Protein AF-A0A0R3W5M7-F1 (afdb_monomer_lite)

pLDDT: mean 71.68, std 17.28, range [34.5, 96.25]

Sequence (139 aa):
MSGPFDSNEIQTEKHNRLNVWMPQKKGNKDNEIGEEESYYVSVRDLPFDLLRQRAGATNLGMAERREARRELLLKMGAKPPKGTAMNYRLLMETRKRERQNALTDYKNERFKRTTLERQLGKHAKNKRRRRKALRHIKG

InterPro domains:
  IPR027973 40S small subunit processome assembly factor 1-like [PF15375] (56-131)

Foldseek 3Di:
DDDDDDDDDDDDDDDDDDDDDDDDDDDPDDDDDPPVPPDDDDPVPDDLVVVLVVLVVDPDDPVVSVVSNLVSCVVVVHDDDDDDDDDPVVVVVVVVVVVVVVVVVVVVVVVVVVVVCVVVVVVVVVVVVVVVVVVVVVD

Radius of gyration: 33.81 Å; chains: 1; bounding box: 84×83×72 Å

Structure (mmCIF, N/CA/C/O backbone):
data_AF-A0A0R3W5M7-F1
#
_entry.id   AF-A0A0R3W5M7-F1
#
loop_
_atom_site.group_PDB
_atom_site.id
_atom_site.type_symbol
_atom_site.label_atom_id
_atom_site.label_alt_id
_atom_site.label_comp_id
_atom_site.label_asym_id
_atom_site.label_entity_id
_atom_site.label_seq_id
_atom_site.pdbx_PDB_ins_code
_atom_site.Cartn_x
_atom_site.Cartn_y
_atom_site.Cartn_z
_atom_site.occupancy
_atom_site.B_iso_or_equiv
_atom_site.auth_seq_id
_atom_site.auth_comp_id
_atom_site.auth_asym_id
_atom_site.auth_atom_id
_atom_site.pdbx_PDB_model_num
ATOM 1 N N . MET A 1 1 ? 40.371 63.671 -9.873 1.00 42.47 1 MET A N 1
ATOM 2 C CA . MET A 1 1 ? 39.775 63.606 -11.225 1.00 42.47 1 MET A CA 1
ATOM 3 C C . MET A 1 1 ? 38.454 62.856 -11.065 1.00 42.47 1 MET A C 1
ATOM 5 O O . MET A 1 1 ? 38.503 61.699 -10.685 1.00 42.47 1 MET A O 1
ATOM 9 N N . SER A 1 2 ? 37.334 63.553 -10.830 1.00 41.16 2 SER A N 1
ATOM 10 C CA . SER A 1 2 ? 36.323 63.946 -11.843 1.00 41.16 2 SER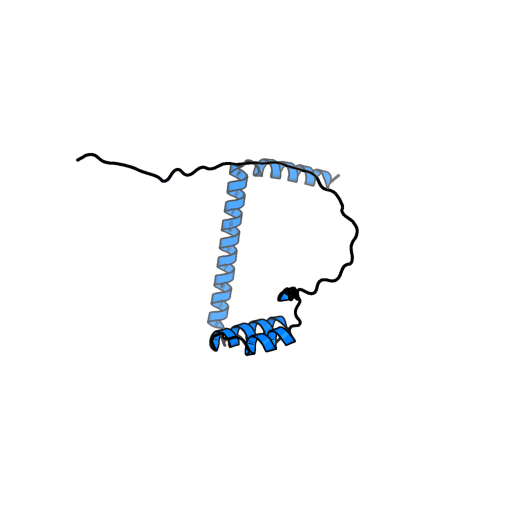 A CA 1
ATOM 11 C C . SER A 1 2 ? 35.771 62.734 -12.622 1.00 41.16 2 SER A C 1
ATOM 13 O O . SER A 1 2 ? 36.529 62.151 -13.388 1.00 41.16 2 SER A O 1
ATOM 15 N N . GLY A 1 3 ? 34.498 62.368 -12.364 1.00 41.06 3 GLY A N 1
ATOM 16 C CA . GLY A 1 3 ? 33.772 61.154 -12.828 1.00 41.06 3 GLY A CA 1
ATOM 17 C C . GLY A 1 3 ? 33.435 61.114 -14.335 1.00 41.06 3 GLY A C 1
ATOM 18 O O . GLY A 1 3 ? 34.224 61.678 -15.089 1.00 41.06 3 GLY A O 1
ATOM 19 N N . PRO A 1 4 ? 32.289 60.554 -14.813 1.00 58.16 4 PRO A N 1
ATOM 20 C CA . PRO A 1 4 ? 31.119 59.983 -14.107 1.00 58.16 4 PRO A CA 1
ATOM 21 C C . PRO A 1 4 ? 30.453 58.745 -14.804 1.00 58.16 4 PRO A C 1
ATOM 23 O O . PRO A 1 4 ? 30.964 58.220 -15.787 1.00 58.16 4 PRO A O 1
ATOM 26 N N . PHE A 1 5 ? 29.251 58.380 -14.325 1.00 41.47 5 PHE A N 1
ATOM 27 C CA . PHE A 1 5 ? 28.064 57.924 -15.086 1.00 41.47 5 PHE A CA 1
ATOM 28 C C . PHE A 1 5 ? 27.580 56.468 -14.901 1.00 41.47 5 PHE A C 1
ATOM 30 O O . PHE A 1 5 ? 28.014 55.536 -15.573 1.00 41.47 5 PHE A O 1
ATOM 37 N N . ASP A 1 6 ? 26.596 56.336 -14.002 1.00 50.25 6 ASP A N 1
ATOM 38 C CA . ASP A 1 6 ? 25.633 55.238 -13.893 1.00 50.25 6 ASP A CA 1
ATOM 39 C C . ASP A 1 6 ? 24.679 55.217 -15.096 1.00 50.25 6 ASP A C 1
ATOM 41 O O . ASP A 1 6 ? 24.183 56.257 -15.534 1.00 50.25 6 ASP A O 1
ATOM 45 N N . SER A 1 7 ? 24.341 54.030 -15.602 1.00 46.03 7 SER A N 1
ATOM 46 C CA . SER A 1 7 ? 23.170 53.831 -16.469 1.00 46.03 7 SER A CA 1
ATOM 47 C C . SER A 1 7 ? 22.662 52.398 -16.341 1.00 46.03 7 SER A C 1
ATOM 49 O O . SER A 1 7 ? 23.116 51.509 -17.047 1.00 46.03 7 SER A O 1
ATOM 51 N N . ASN A 1 8 ? 21.714 52.165 -15.437 1.00 43.53 8 ASN A N 1
ATOM 52 C CA . ASN A 1 8 ? 20.789 51.034 -15.525 1.00 43.53 8 ASN A CA 1
ATOM 53 C C . ASN A 1 8 ? 19.437 51.509 -14.994 1.00 43.53 8 ASN A C 1
ATOM 55 O O . ASN A 1 8 ? 19.040 51.233 -13.864 1.00 43.53 8 ASN A O 1
ATOM 59 N N . GLU A 1 9 ? 18.761 52.298 -15.823 1.00 45.44 9 GLU A N 1
ATOM 60 C CA . GLU A 1 9 ? 17.391 52.736 -15.601 1.00 45.44 9 GLU A CA 1
ATOM 61 C C . GLU A 1 9 ? 16.449 51.652 -16.143 1.00 45.44 9 GLU A C 1
ATOM 63 O O . GLU A 1 9 ? 16.295 51.458 -17.348 1.00 45.44 9 GLU A O 1
ATOM 68 N N . ILE A 1 10 ? 15.860 50.881 -15.228 1.00 45.88 10 ILE A N 1
ATOM 69 C CA . ILE A 1 10 ? 14.808 49.911 -15.524 1.00 45.88 10 ILE A CA 1
ATOM 70 C C . ILE A 1 10 ? 13.510 50.701 -15.700 1.00 45.88 10 ILE A C 1
ATOM 72 O O . ILE A 1 10 ? 12.870 51.076 -14.719 1.00 45.88 10 ILE A O 1
ATOM 76 N N . GLN A 1 11 ? 13.105 50.944 -16.945 1.00 39.62 11 GLN A N 1
ATOM 77 C CA . GLN A 1 11 ? 11.766 51.446 -17.239 1.00 39.62 11 GLN A CA 1
ATOM 78 C C . GLN A 1 11 ? 10.791 50.274 -17.365 1.00 39.62 11 GLN A C 1
ATOM 80 O O . GLN A 1 11 ? 10.789 49.509 -18.327 1.00 39.62 11 GLN A O 1
ATOM 85 N N . THR A 1 12 ? 9.954 50.130 -16.343 1.00 47.44 12 THR A N 1
ATOM 86 C CA . THR A 1 12 ? 8.727 49.343 -16.386 1.00 47.44 12 THR A CA 1
ATOM 87 C C . THR A 1 12 ? 7.604 50.205 -16.948 1.00 47.44 12 THR A C 1
ATOM 89 O O . THR A 1 12 ? 7.196 51.157 -16.286 1.00 47.44 12 THR A O 1
ATOM 92 N N . GLU A 1 13 ? 7.030 49.830 -18.088 1.00 45.62 13 GLU A N 1
ATOM 93 C CA . GLU A 1 13 ? 5.770 50.410 -18.554 1.00 45.62 13 GLU A CA 1
ATOM 94 C C . GLU A 1 13 ? 4.747 49.319 -18.862 1.00 45.62 13 GLU A C 1
ATOM 96 O O . GLU A 1 13 ? 4.911 48.454 -19.722 1.00 45.62 13 GLU A O 1
ATOM 101 N N . LYS A 1 14 ? 3.671 49.356 -18.076 1.00 49.22 14 LYS A N 1
ATOM 102 C CA . LYS A 1 14 ? 2.453 48.578 -18.258 1.00 49.22 14 LYS A CA 1
ATOM 103 C C . LYS A 1 14 ? 1.568 49.331 -19.245 1.00 49.22 14 LYS A C 1
ATOM 105 O O . LYS A 1 14 ? 1.141 50.437 -18.930 1.00 49.22 14 LYS A O 1
ATOM 110 N N . HIS A 1 15 ? 1.153 48.689 -20.333 1.00 40.06 15 HIS A N 1
ATOM 111 C CA . HIS A 1 15 ? -0.039 49.116 -21.063 1.00 40.06 15 HIS A CA 1
ATOM 112 C C . HIS A 1 15 ? -1.009 47.955 -21.280 1.00 40.06 15 HIS A C 1
ATOM 114 O O . HIS A 1 15 ? -0.886 47.147 -22.194 1.00 40.06 15 HIS A O 1
ATOM 120 N N . ASN A 1 16 ? -2.026 47.929 -20.416 1.00 49.34 16 ASN A N 1
ATOM 121 C CA . ASN A 1 16 ? -3.313 47.303 -20.682 1.00 49.34 16 ASN A CA 1
ATOM 122 C C . ASN A 1 16 ? -4.033 48.083 -21.791 1.00 49.34 16 ASN A C 1
ATOM 124 O O . ASN A 1 16 ? -4.334 49.263 -21.598 1.00 49.34 16 ASN A O 1
ATOM 128 N N . ARG A 1 17 ? -4.413 47.414 -22.885 1.00 44.94 17 ARG A N 1
ATOM 129 C CA . ARG A 1 17 ? -5.600 47.775 -23.676 1.00 44.94 17 ARG A CA 1
ATOM 130 C C . ARG A 1 17 ? -6.331 46.512 -24.126 1.00 44.94 17 ARG A C 1
ATOM 132 O O . ARG A 1 17 ? -5.812 45.710 -24.892 1.00 44.94 17 ARG A O 1
ATOM 139 N N . LEU A 1 18 ? -7.550 46.370 -23.615 1.00 43.84 18 LEU A N 1
ATOM 140 C CA . LEU A 1 18 ? -8.594 45.487 -24.124 1.00 43.84 18 LEU A CA 1
ATOM 141 C C . LEU A 1 18 ? -9.071 46.013 -25.486 1.00 43.84 18 LEU A C 1
ATOM 143 O O . LEU A 1 18 ? -9.317 47.208 -25.589 1.00 43.84 18 LEU A O 1
ATOM 147 N N . ASN A 1 19 ? -9.231 45.128 -26.475 1.00 45.62 19 ASN A N 1
ATOM 148 C CA . ASN A 1 19 ? -10.119 45.264 -27.643 1.00 45.62 19 ASN A CA 1
ATOM 149 C C . ASN A 1 19 ? -10.368 43.841 -28.190 1.00 45.62 19 ASN A C 1
ATOM 151 O O . ASN A 1 19 ? -9.440 43.184 -28.644 1.00 45.62 19 ASN A O 1
ATOM 155 N N . VAL A 1 20 ? -11.485 43.208 -27.819 1.00 42.41 20 VAL A N 1
ATOM 156 C CA . VAL A 1 20 ? -12.738 43.073 -28.598 1.00 42.41 20 VAL A CA 1
ATOM 157 C C . VAL A 1 20 ? -12.566 42.241 -29.882 1.00 42.41 20 VAL A C 1
ATOM 159 O O . VAL A 1 20 ? -11.921 42.639 -30.843 1.00 42.41 20 VAL A O 1
ATOM 162 N N . TRP A 1 21 ? -13.193 41.065 -29.851 1.00 36.44 21 TRP A N 1
ATOM 163 C CA . TRP A 1 21 ? -13.308 40.048 -30.897 1.00 36.44 21 TRP A CA 1
ATOM 164 C C . TRP A 1 21 ? -13.948 40.593 -32.185 1.00 36.44 21 TRP A C 1
ATOM 166 O O . TRP A 1 21 ? -15.041 41.154 -32.146 1.00 36.44 21 TRP A O 1
ATOM 176 N N . MET A 1 22 ? -13.316 40.340 -33.337 1.00 46.22 22 MET A N 1
ATOM 177 C CA . MET A 1 22 ? -13.990 40.316 -34.641 1.00 46.22 22 MET A CA 1
ATOM 178 C C . MET A 1 22 ? -13.836 38.923 -35.273 1.00 46.22 22 MET A C 1
ATOM 180 O O . MET A 1 22 ? -12.723 38.395 -35.290 1.00 46.22 22 MET A O 1
ATOM 184 N N . PRO A 1 23 ? -14.903 38.296 -35.803 1.00 50.38 23 PRO A N 1
ATOM 185 C CA . PRO A 1 23 ? -14.785 37.038 -36.524 1.00 50.38 23 PRO A CA 1
ATOM 186 C C . PRO A 1 23 ? -14.424 37.327 -37.987 1.00 50.38 23 PRO A C 1
ATOM 188 O O . PRO A 1 23 ? -15.280 37.713 -38.782 1.00 50.38 23 PRO A O 1
ATOM 191 N N . GLN A 1 24 ? -13.161 37.129 -38.366 1.00 47.81 24 GLN A N 1
ATOM 192 C CA . GLN A 1 24 ? -12.773 37.136 -39.777 1.00 47.81 24 GLN A CA 1
ATOM 193 C C . GLN A 1 24 ? -12.928 35.735 -40.365 1.00 47.81 24 GLN A C 1
ATOM 195 O O . GLN A 1 24 ? -12.146 34.824 -40.108 1.00 47.81 24 GLN A O 1
ATOM 200 N N . LYS A 1 25 ? -13.981 35.566 -41.166 1.00 49.12 25 LYS A N 1
ATOM 201 C CA . LYS A 1 25 ? -14.196 34.397 -42.015 1.00 49.12 25 LYS A CA 1
ATOM 202 C C . LYS A 1 25 ? -13.795 34.769 -43.443 1.00 49.12 25 LYS A C 1
ATOM 204 O O . LYS A 1 25 ? -14.478 35.594 -44.043 1.00 49.12 25 LYS A O 1
ATOM 209 N N . LYS A 1 26 ? -12.747 34.119 -43.964 1.00 43.84 26 LYS A N 1
ATOM 210 C CA . LYS A 1 26 ? -12.536 33.649 -45.356 1.00 43.84 26 LYS A CA 1
ATOM 211 C C . LYS A 1 26 ? -11.082 33.800 -45.796 1.00 43.84 26 LYS A C 1
ATOM 213 O O . LYS A 1 26 ? -10.523 34.886 -45.742 1.00 43.84 26 LYS A O 1
ATOM 218 N N . GLY A 1 27 ? -10.574 32.727 -46.395 1.00 34.50 27 GLY A N 1
ATOM 219 C CA . GLY A 1 27 ? -9.438 32.783 -47.304 1.00 34.50 27 GLY A CA 1
ATOM 220 C C . GLY A 1 27 ? -8.670 31.476 -47.325 1.00 34.50 27 GLY A C 1
ATOM 221 O O . GLY A 1 27 ? -7.623 31.393 -46.704 1.00 34.50 27 GLY A O 1
ATOM 222 N N . ASN A 1 28 ? -9.183 30.469 -48.038 1.00 52.12 28 ASN A N 1
ATOM 223 C CA . ASN A 1 28 ? -8.330 29.379 -48.497 1.00 52.12 28 ASN A CA 1
ATOM 224 C C . ASN A 1 28 ? -7.378 29.978 -49.538 1.00 52.12 28 ASN A C 1
ATOM 226 O O . ASN A 1 28 ? -7.835 30.367 -50.616 1.00 52.12 28 ASN A O 1
ATOM 230 N N . LYS A 1 29 ? -6.107 30.145 -49.177 1.00 41.84 29 LYS A N 1
ATOM 231 C CA . LYS A 1 29 ? -5.010 30.376 -50.112 1.00 41.84 29 LYS A CA 1
ATOM 232 C C . LYS A 1 29 ? -3.794 29.651 -49.576 1.00 41.84 29 LYS A C 1
ATOM 234 O O . LYS A 1 29 ? -3.250 30.013 -48.536 1.00 41.84 29 LYS A O 1
ATOM 239 N N . ASP A 1 30 ? -3.459 28.615 -50.315 1.00 47.34 30 ASP A N 1
ATOM 240 C CA . ASP A 1 30 ? -2.291 27.775 -50.180 1.00 47.34 30 ASP A CA 1
ATOM 241 C C . ASP A 1 30 ? -1.028 28.638 -50.060 1.00 47.34 30 ASP A C 1
ATOM 243 O O . ASP A 1 30 ? -0.760 29.492 -50.905 1.00 47.34 30 ASP A O 1
ATOM 247 N N . ASN A 1 31 ? -0.272 28.421 -48.988 1.00 43.44 31 ASN A N 1
ATOM 248 C CA . ASN A 1 31 ? 1.147 28.732 -48.918 1.00 43.44 31 ASN A CA 1
ATOM 249 C C . ASN A 1 31 ? 1.795 27.637 -48.077 1.00 43.44 31 ASN A C 1
ATOM 251 O O . ASN A 1 31 ? 1.651 27.586 -46.856 1.00 43.44 31 ASN A O 1
ATOM 255 N N . GLU A 1 32 ? 2.452 26.732 -48.790 1.00 50.28 32 GLU A N 1
ATOM 256 C CA . GLU A 1 32 ? 3.325 25.692 -48.276 1.00 50.28 32 GLU A CA 1
ATOM 257 C C . GLU A 1 32 ? 4.430 26.319 -47.420 1.00 50.28 32 GLU A C 1
ATOM 259 O O . GLU A 1 32 ? 5.424 26.839 -47.921 1.00 50.28 32 GLU A O 1
ATOM 264 N N . ILE A 1 33 ? 4.262 26.245 -46.105 1.00 45.47 33 ILE A N 1
ATOM 265 C CA . ILE A 1 33 ? 5.371 26.174 -45.162 1.00 45.47 33 ILE A CA 1
ATOM 266 C C . ILE A 1 33 ? 5.023 24.978 -44.289 1.00 45.47 33 ILE A C 1
ATOM 268 O O . ILE A 1 33 ? 4.102 25.037 -43.478 1.00 45.47 33 ILE A O 1
ATOM 272 N N . GLY A 1 34 ? 5.688 23.855 -44.560 1.00 48.47 34 GLY A N 1
ATOM 273 C CA . GLY A 1 34 ? 5.556 22.619 -43.802 1.00 48.47 34 GLY A CA 1
ATOM 274 C C . GLY A 1 34 ? 6.066 22.812 -42.381 1.00 48.47 34 GLY A C 1
ATOM 275 O O . GLY A 1 34 ? 7.181 22.419 -42.058 1.00 48.47 34 GLY A O 1
ATOM 276 N N . GLU A 1 35 ? 5.252 23.427 -41.533 1.00 50.94 35 GLU A N 1
ATOM 277 C CA . GLU A 1 35 ? 5.359 23.249 -40.097 1.00 50.94 35 GLU A CA 1
ATOM 278 C C . GLU A 1 35 ? 4.658 21.931 -39.791 1.00 50.94 35 GLU A C 1
ATOM 280 O O . GLU A 1 35 ? 3.434 21.826 -39.828 1.00 50.94 35 GLU A O 1
ATOM 285 N N . GLU A 1 36 ? 5.459 20.884 -39.604 1.00 59.69 36 GLU A N 1
ATOM 286 C CA . GLU A 1 36 ? 5.011 19.573 -39.154 1.00 59.69 36 GLU A CA 1
ATOM 287 C C . GLU A 1 36 ? 4.307 19.758 -37.801 1.00 59.69 36 GLU A C 1
ATOM 289 O O . GLU A 1 36 ? 4.937 19.807 -36.741 1.00 59.69 36 GLU A O 1
ATOM 294 N N . GLU A 1 37 ? 2.988 19.969 -37.847 1.00 53.97 37 GLU A N 1
ATOM 295 C CA . GLU A 1 37 ? 2.170 20.210 -36.669 1.00 53.97 37 GLU A CA 1
ATOM 296 C C . GLU A 1 37 ? 2.256 18.965 -35.792 1.00 53.97 37 GLU A C 1
ATOM 298 O O . GLU A 1 37 ? 1.686 17.910 -36.077 1.00 53.97 37 GLU A O 1
ATOM 303 N N . SER A 1 38 ? 3.086 19.065 -34.754 1.00 61.66 38 SER A N 1
ATOM 304 C CA . SER A 1 38 ? 3.431 17.942 -33.898 1.00 61.66 38 SER A CA 1
ATOM 305 C C . SER A 1 38 ? 2.168 17.487 -33.175 1.00 61.66 38 SER A C 1
ATOM 307 O O . SER A 1 38 ? 1.731 18.099 -32.201 1.00 61.66 38 SER A O 1
ATOM 309 N N . TYR A 1 39 ? 1.546 16.419 -33.668 1.00 72.00 39 TYR A N 1
ATOM 310 C CA . TYR A 1 39 ? 0.342 15.860 -33.071 1.00 72.00 39 TYR A CA 1
ATOM 311 C C . TYR A 1 39 ? 0.700 15.163 -31.751 1.00 72.00 39 TYR A C 1
ATOM 313 O O . TYR A 1 39 ? 1.207 14.038 -31.721 1.00 72.00 39 TYR A O 1
ATOM 321 N N . TYR A 1 40 ? 0.466 15.849 -30.631 1.00 66.44 40 TYR A N 1
ATOM 322 C CA . TYR A 1 40 ? 0.740 15.315 -29.299 1.00 66.44 40 TYR A CA 1
ATOM 323 C C . TYR A 1 40 ? -0.386 14.377 -28.849 1.00 66.44 40 TYR A C 1
ATOM 325 O O . TYR A 1 40 ? -1.454 14.819 -28.426 1.00 66.44 40 TYR A O 1
ATOM 333 N N . VAL A 1 41 ? -0.131 13.067 -28.884 1.00 72.12 41 VAL A N 1
ATOM 334 C CA . VAL A 1 41 ? -1.036 12.059 -28.311 1.00 72.12 41 VAL A CA 1
ATOM 335 C C . VAL A 1 41 ? -0.658 11.777 -26.861 1.00 72.12 41 VAL A C 1
ATOM 337 O O . VAL A 1 41 ? 0.495 11.486 -26.533 1.00 72.12 41 VAL A O 1
ATOM 340 N N . SER A 1 42 ? -1.655 11.830 -25.980 1.00 75.75 42 SER A N 1
ATOM 341 C CA . SER A 1 42 ? -1.514 11.442 -24.579 1.00 75.75 42 SER A CA 1
ATOM 342 C C . SER A 1 42 ? -1.059 9.986 -24.462 1.00 75.75 42 SER A C 1
ATOM 344 O O . SER A 1 42 ? -1.689 9.069 -24.981 1.00 75.75 42 SER A O 1
ATOM 346 N N . VAL A 1 43 ? 0.003 9.755 -23.684 1.00 70.12 43 VAL A N 1
ATOM 347 C CA . VAL A 1 43 ? 0.547 8.414 -23.387 1.00 70.12 43 VAL A CA 1
ATOM 348 C C . VAL A 1 43 ? -0.507 7.479 -22.774 1.00 70.12 43 VAL A C 1
ATOM 350 O O . VAL A 1 43 ? -0.370 6.263 -22.869 1.00 70.12 43 VAL A O 1
ATOM 353 N N . ARG A 1 44 ? -1.564 8.027 -22.157 1.00 73.12 44 ARG A N 1
ATOM 354 C CA . ARG A 1 44 ? -2.658 7.243 -21.562 1.00 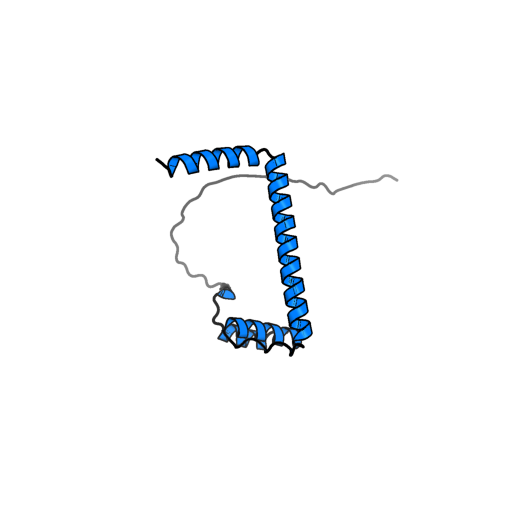73.12 44 ARG A CA 1
ATOM 355 C C . ARG A 1 44 ? -3.571 6.600 -22.602 1.00 73.12 44 ARG A C 1
ATOM 357 O O . ARG A 1 44 ? -4.129 5.548 -22.315 1.00 73.12 44 ARG A O 1
ATOM 364 N N . ASP A 1 45 ? -3.689 7.219 -23.771 1.00 76.56 45 ASP A N 1
ATOM 365 C CA . ASP A 1 45 ? -4.625 6.815 -24.823 1.00 76.56 45 ASP A CA 1
ATOM 366 C C . ASP A 1 45 ? -3.943 5.929 -25.879 1.00 76.56 45 ASP A C 1
ATOM 368 O O . ASP A 1 45 ? -4.589 5.420 -26.794 1.00 76.56 45 ASP A O 1
ATOM 372 N N . LEU A 1 46 ? -2.628 5.707 -25.743 1.00 77.00 46 LEU A N 1
ATOM 373 C CA . LEU A 1 46 ? -1.885 4.793 -26.599 1.00 77.00 46 LEU A CA 1
ATOM 374 C C . LEU A 1 46 ? -2.195 3.334 -26.241 1.00 77.00 46 LEU A C 1
ATOM 376 O O . LEU A 1 46 ? -2.216 2.970 -25.060 1.00 77.00 46 LEU A O 1
ATOM 380 N N . PRO A 1 47 ? -2.325 2.454 -27.248 1.00 80.12 47 PRO A N 1
ATOM 381 C CA . PRO A 1 47 ? -2.468 1.034 -27.002 1.00 80.12 47 PRO A CA 1
ATOM 382 C C . PRO A 1 47 ? -1.227 0.490 -26.291 1.00 80.12 47 PRO A C 1
ATOM 384 O O . PRO A 1 47 ? -0.074 0.808 -26.603 1.00 80.12 47 PRO A O 1
ATOM 387 N N . PHE A 1 48 ? -1.489 -0.395 -25.339 1.00 75.44 48 PHE A N 1
ATOM 388 C CA . PHE A 1 48 ? -0.499 -1.021 -24.475 1.00 75.44 48 PHE A CA 1
ATOM 389 C C . PHE A 1 48 ? 0.645 -1.721 -25.232 1.00 75.44 48 PHE A C 1
ATOM 391 O O . PHE A 1 48 ? 1.779 -1.741 -24.749 1.00 75.44 48 PHE A O 1
ATOM 398 N N . ASP A 1 49 ? 0.387 -2.236 -26.435 1.00 74.56 49 ASP A N 1
ATOM 399 C CA . ASP A 1 49 ? 1.406 -2.858 -27.284 1.00 74.56 49 ASP A CA 1
ATOM 400 C C . ASP A 1 49 ? 2.466 -1.865 -27.783 1.00 74.56 49 ASP A C 1
ATOM 402 O O . ASP A 1 49 ? 3.659 -2.183 -27.747 1.00 74.56 49 ASP A O 1
ATOM 406 N N . LEU A 1 50 ? 2.071 -0.643 -28.161 1.00 77.38 50 LEU A N 1
ATOM 407 C CA . LEU A 1 50 ? 3.013 0.411 -28.562 1.00 77.38 50 LEU A CA 1
ATOM 408 C C . LEU A 1 50 ? 3.834 0.897 -27.364 1.00 77.38 50 LEU A C 1
ATOM 410 O O . LEU A 1 50 ? 5.045 1.100 -27.470 1.00 77.38 50 LEU A O 1
ATOM 414 N N . LEU A 1 51 ? 3.207 1.004 -26.188 1.00 76.00 51 LEU A N 1
ATOM 415 C CA . LEU A 1 51 ? 3.908 1.329 -24.942 1.00 76.00 51 LEU A CA 1
ATOM 416 C C . LEU A 1 51 ? 4.939 0.252 -24.571 1.00 76.00 51 LEU A C 1
ATOM 418 O O . LEU A 1 51 ? 6.039 0.579 -24.121 1.00 76.00 51 LEU A O 1
ATOM 422 N N . ARG A 1 52 ? 4.626 -1.030 -24.811 1.00 76.50 52 ARG A N 1
ATOM 423 C CA . ARG A 1 52 ? 5.553 -2.151 -24.590 1.00 76.50 52 ARG A CA 1
ATOM 424 C C . ARG A 1 52 ? 6.767 -2.075 -25.511 1.00 76.50 52 ARG A C 1
ATOM 426 O O . ARG A 1 52 ? 7.883 -2.307 -25.048 1.00 76.50 52 ARG A O 1
ATOM 433 N N . GLN A 1 53 ? 6.558 -1.762 -26.788 1.00 75.31 53 GLN A N 1
ATOM 434 C CA . GLN A 1 53 ? 7.641 -1.602 -27.763 1.00 75.31 53 GLN A CA 1
ATOM 435 C C . GLN A 1 53 ? 8.525 -0.397 -27.416 1.00 75.31 53 GLN A C 1
ATOM 437 O O . GLN A 1 53 ? 9.749 -0.530 -27.352 1.00 75.31 53 GLN A O 1
ATOM 442 N N . ARG A 1 54 ? 7.914 0.746 -27.075 1.00 72.50 54 ARG A N 1
ATOM 443 C CA . ARG A 1 54 ? 8.633 1.958 -26.660 1.00 72.50 54 ARG A CA 1
ATOM 444 C C . ARG A 1 54 ? 9.486 1.728 -25.415 1.00 72.50 54 ARG A C 1
ATOM 446 O O . ARG A 1 54 ? 10.633 2.157 -25.392 1.00 72.50 54 ARG A O 1
ATOM 453 N N . ALA A 1 55 ? 8.979 1.004 -24.417 1.00 69.38 55 ALA A N 1
ATOM 454 C CA . ALA A 1 55 ? 9.743 0.678 -23.209 1.00 69.38 55 ALA A CA 1
ATOM 455 C C . ALA A 1 55 ? 11.029 -0.129 -23.496 1.00 69.38 55 ALA A C 1
ATOM 457 O O . ALA A 1 55 ? 11.983 -0.076 -22.720 1.00 69.38 55 ALA A O 1
ATOM 458 N N . GLY A 1 56 ? 11.081 -0.873 -24.608 1.00 67.81 56 GLY A N 1
ATOM 459 C CA . GLY A 1 56 ? 12.301 -1.542 -25.066 1.00 67.81 56 GLY A CA 1
ATOM 460 C C . GLY A 1 56 ? 13.302 -0.594 -25.737 1.00 67.81 56 GLY A C 1
ATOM 461 O O . GLY A 1 56 ? 14.509 -0.756 -25.542 1.00 67.81 56 GLY A O 1
ATOM 462 N N . ALA A 1 57 ? 12.790 0.393 -26.477 1.00 67.69 57 ALA A N 1
ATOM 463 C CA . ALA A 1 57 ? 13.542 1.310 -27.339 1.00 67.69 57 ALA A CA 1
ATOM 464 C C . ALA A 1 57 ? 14.096 2.566 -26.636 1.00 67.69 57 ALA A C 1
ATOM 466 O O . ALA A 1 57 ? 14.879 3.302 -27.225 1.00 67.69 57 ALA A O 1
ATOM 467 N N . THR A 1 58 ? 13.708 2.847 -25.391 1.00 67.25 58 THR A N 1
ATOM 468 C CA . THR A 1 58 ? 14.216 4.013 -24.650 1.00 67.25 58 THR A CA 1
ATOM 469 C C . THR A 1 58 ? 15.660 3.838 -24.165 1.00 67.25 58 THR A C 1
ATOM 471 O O . THR A 1 58 ? 16.015 2.758 -23.690 1.00 67.25 58 THR A O 1
ATOM 474 N N . ASN A 1 59 ? 16.432 4.933 -24.125 1.00 72.50 59 ASN A N 1
ATOM 475 C CA . ASN A 1 59 ? 17.789 5.034 -23.544 1.00 72.50 59 ASN A CA 1
ATOM 476 C C . ASN A 1 59 ? 17.841 4.882 -22.003 1.00 72.50 59 ASN A C 1
ATOM 478 O O . ASN A 1 59 ? 18.794 5.322 -21.366 1.00 72.50 59 ASN A O 1
ATOM 482 N N . LEU A 1 60 ? 16.812 4.296 -21.386 1.00 71.69 60 LEU A N 1
ATOM 483 C CA . LEU A 1 60 ? 16.752 4.064 -19.944 1.00 71.69 60 LEU A CA 1
ATOM 484 C C . LEU A 1 60 ? 17.716 2.942 -19.524 1.00 71.69 60 LEU A C 1
ATOM 486 O O . LEU A 1 60 ? 17.981 1.993 -20.282 1.00 71.69 60 LEU A O 1
ATOM 490 N N . GLY A 1 61 ? 18.180 3.009 -18.274 1.00 79.50 61 GLY A N 1
ATOM 491 C CA . GLY A 1 61 ? 19.001 1.962 -17.673 1.00 79.50 61 GLY A CA 1
ATOM 492 C C . GLY A 1 61 ? 18.299 0.597 -17.702 1.00 79.50 61 GLY A C 1
ATOM 493 O O . GLY A 1 61 ? 17.071 0.497 -17.720 1.00 79.50 61 GLY A O 1
ATOM 494 N N . MET A 1 62 ? 19.063 -0.502 -17.711 1.00 78.81 62 MET A N 1
ATOM 495 C CA . MET A 1 62 ? 18.484 -1.856 -17.803 1.00 78.81 62 MET A CA 1
ATOM 496 C C . MET A 1 62 ? 17.549 -2.207 -16.638 1.00 78.81 62 MET A C 1
ATOM 498 O O . MET A 1 62 ? 16.580 -2.944 -16.832 1.00 78.81 62 MET A O 1
ATOM 502 N N . ALA A 1 63 ? 17.825 -1.679 -15.444 1.00 82.50 63 ALA A N 1
ATOM 503 C CA . ALA A 1 63 ? 16.973 -1.856 -14.272 1.00 82.50 63 ALA A CA 1
ATOM 504 C C . ALA A 1 63 ? 15.630 -1.125 -14.435 1.00 82.50 63 ALA A C 1
ATOM 506 O O . ALA A 1 63 ? 14.576 -1.743 -14.295 1.00 82.50 63 ALA A O 1
ATOM 507 N N . GLU A 1 64 ? 15.675 0.143 -14.842 1.00 81.56 64 GLU A N 1
ATOM 508 C CA . GLU A 1 64 ? 14.498 0.999 -15.025 1.00 81.56 64 GLU A CA 1
ATOM 509 C C . GLU A 1 64 ? 13.594 0.487 -16.153 1.00 81.56 64 GLU A C 1
ATOM 511 O O . GLU A 1 64 ? 12.376 0.413 -15.999 1.00 81.56 64 GLU A O 1
ATOM 516 N N . ARG A 1 65 ? 14.176 0.020 -17.270 1.00 82.94 65 ARG A N 1
ATOM 517 C CA . ARG A 1 65 ? 13.410 -0.619 -18.357 1.00 82.94 65 ARG A CA 1
ATOM 518 C C . ARG A 1 65 ? 12.670 -1.867 -17.887 1.00 82.94 65 ARG A C 1
ATOM 520 O O . ARG A 1 65 ? 11.529 -2.109 -18.287 1.00 82.94 65 ARG A O 1
ATOM 527 N N . ARG A 1 66 ? 13.309 -2.680 -17.042 1.00 83.00 66 ARG A N 1
ATOM 528 C CA . ARG A 1 66 ? 12.701 -3.900 -16.496 1.00 83.00 66 ARG A CA 1
ATOM 529 C C . ARG A 1 66 ? 11.533 -3.566 -15.570 1.00 83.00 66 ARG A C 1
ATOM 531 O O . ARG A 1 66 ? 10.515 -4.256 -15.618 1.00 83.00 66 ARG A O 1
ATOM 538 N N . GLU A 1 67 ? 11.671 -2.522 -14.763 1.00 85.25 67 GLU A N 1
ATOM 539 C CA . GLU A 1 67 ? 10.630 -2.053 -13.852 1.00 85.25 67 GLU A CA 1
ATOM 540 C C . GLU A 1 67 ? 9.442 -1.450 -14.610 1.00 85.25 67 GLU A C 1
ATOM 542 O O . GLU A 1 67 ? 8.321 -1.934 -14.457 1.00 85.25 67 GLU A O 1
ATOM 547 N N . ALA A 1 68 ? 9.692 -0.533 -15.550 1.00 84.38 68 ALA A N 1
ATOM 548 C CA . ALA A 1 68 ? 8.657 0.057 -16.399 1.00 84.38 68 ALA A CA 1
ATOM 549 C C . ALA A 1 68 ? 7.880 -1.009 -17.191 1.00 84.38 68 ALA A C 1
ATOM 551 O O . ALA A 1 68 ? 6.649 -0.981 -17.268 1.00 84.38 68 ALA A O 1
ATOM 552 N N . ARG A 1 69 ? 8.581 -2.016 -17.734 1.00 85.25 69 ARG A N 1
ATOM 553 C CA . ARG A 1 69 ? 7.946 -3.152 -18.415 1.00 85.25 69 ARG A CA 1
ATOM 554 C C . ARG A 1 69 ? 7.094 -3.986 -17.459 1.00 85.25 69 ARG A C 1
ATOM 556 O O . ARG A 1 69 ? 6.009 -4.417 -17.841 1.00 85.25 69 ARG A O 1
ATOM 563 N N . ARG A 1 70 ? 7.568 -4.238 -16.238 1.00 84.88 70 ARG A N 1
ATOM 564 C CA . ARG A 1 70 ? 6.824 -4.999 -15.225 1.00 84.88 70 ARG A CA 1
ATOM 565 C C . ARG A 1 70 ? 5.540 -4.278 -14.837 1.00 84.88 70 ARG A C 1
ATOM 567 O O . ARG A 1 70 ? 4.488 -4.906 -14.833 1.00 84.88 70 ARG A O 1
ATOM 574 N N . GLU A 1 71 ? 5.607 -2.982 -14.560 1.00 86.81 71 GLU A N 1
ATOM 575 C CA . GLU A 1 71 ? 4.429 -2.175 -14.235 1.00 86.81 71 GLU A CA 1
ATOM 576 C C . GLU A 1 71 ? 3.412 -2.147 -15.375 1.00 86.81 71 GLU A C 1
ATOM 578 O O . GLU A 1 71 ? 2.215 -2.324 -15.147 1.00 86.81 71 GLU A O 1
ATOM 583 N N . LEU A 1 72 ? 3.887 -1.966 -16.609 1.00 85.81 72 LEU A N 1
ATOM 584 C CA . LEU A 1 72 ? 3.044 -1.987 -17.796 1.00 85.81 72 LEU A CA 1
ATOM 585 C C . LEU A 1 72 ? 2.320 -3.334 -17.932 1.00 85.81 72 LEU A C 1
ATOM 587 O O . LEU A 1 72 ? 1.107 -3.365 -18.113 1.00 85.81 72 LEU A O 1
ATOM 591 N N . LEU A 1 73 ? 3.042 -4.448 -17.792 1.00 86.88 73 LEU A N 1
ATOM 592 C CA . LEU A 1 73 ? 2.453 -5.785 -17.867 1.00 86.88 73 LEU A CA 1
ATOM 593 C C . LEU A 1 73 ? 1.427 -6.023 -16.754 1.00 86.88 73 LEU A C 1
ATOM 595 O O . LEU A 1 73 ? 0.369 -6.586 -17.021 1.00 86.88 73 LEU A O 1
ATOM 599 N N . LEU A 1 74 ? 1.693 -5.560 -15.529 1.00 88.38 74 LEU A N 1
ATOM 600 C CA . LEU A 1 74 ? 0.719 -5.636 -14.436 1.00 88.38 74 LEU A CA 1
ATOM 601 C C . LEU A 1 74 ? -0.565 -4.861 -14.768 1.00 88.38 74 LEU A C 1
ATOM 603 O O . LEU A 1 74 ? -1.656 -5.367 -14.517 1.00 88.38 74 LEU A O 1
ATOM 607 N N . LYS A 1 75 ? -0.457 -3.682 -15.396 1.00 86.75 75 LYS A N 1
ATOM 608 C CA . LYS A 1 75 ? -1.622 -2.910 -15.874 1.00 86.75 75 LYS A CA 1
ATOM 609 C C . LYS A 1 75 ? -2.396 -3.628 -16.984 1.00 86.75 75 LYS A C 1
ATOM 611 O O . LYS A 1 75 ? -3.610 -3.486 -17.046 1.00 86.75 75 LYS A O 1
ATOM 616 N N . MET A 1 76 ? -1.726 -4.438 -17.807 1.00 81.81 76 MET A N 1
ATOM 617 C CA . MET A 1 76 ? -2.366 -5.287 -18.826 1.00 81.81 76 MET A CA 1
ATOM 618 C C . MET A 1 76 ? -3.032 -6.553 -18.255 1.00 81.81 76 MET A C 1
ATOM 620 O O . MET A 1 76 ? -3.509 -7.389 -19.017 1.00 81.81 76 MET A O 1
ATOM 624 N N . GLY A 1 77 ? -3.042 -6.740 -16.932 1.00 86.44 77 GLY A N 1
ATOM 625 C CA . GLY A 1 77 ? -3.617 -7.929 -16.302 1.00 86.44 77 GLY A CA 1
ATOM 626 C C . GLY A 1 77 ? -2.667 -9.126 -16.254 1.00 86.44 77 GLY A C 1
ATOM 627 O O . GLY A 1 77 ? -3.106 -10.252 -16.014 1.00 86.44 77 GLY A O 1
ATOM 628 N N . ALA A 1 78 ? -1.360 -8.915 -16.450 1.00 89.44 78 ALA A N 1
ATOM 629 C CA . ALA A 1 78 ? -0.388 -9.964 -16.181 1.00 89.44 78 ALA A CA 1
ATOM 630 C C . ALA A 1 78 ? -0.451 -10.380 -14.706 1.00 89.44 78 ALA A C 1
ATOM 632 O O . ALA A 1 78 ? -0.665 -9.564 -13.804 1.00 89.44 78 ALA A O 1
ATOM 633 N N . LYS A 1 79 ? -0.227 -11.672 -14.455 1.00 91.00 79 LYS A N 1
ATOM 634 C CA . LYS A 1 79 ? -0.248 -12.222 -13.101 1.00 91.00 79 LYS A CA 1
ATOM 635 C C . LYS A 1 79 ? 0.777 -11.493 -12.221 1.00 91.00 79 LYS A C 1
ATOM 637 O O . LYS A 1 79 ? 1.937 -11.377 -12.628 1.00 91.00 79 LYS A O 1
ATOM 642 N N . PRO A 1 80 ? 0.395 -11.048 -11.009 1.00 89.19 80 PRO A N 1
ATOM 643 C CA . PRO A 1 80 ? 1.338 -10.421 -10.106 1.00 89.19 80 PRO A CA 1
ATOM 644 C C . PRO A 1 80 ? 2.481 -11.379 -9.743 1.00 89.19 80 PRO A C 1
ATOM 646 O O . PRO A 1 80 ? 2.295 -12.603 -9.725 1.00 89.19 80 PRO A O 1
ATOM 649 N N . PRO A 1 81 ? 3.671 -10.831 -9.446 1.00 87.19 81 PRO A N 1
ATOM 650 C CA . PRO A 1 81 ? 4.800 -11.615 -8.960 1.00 87.19 81 PRO A CA 1
ATOM 651 C C . PRO A 1 81 ? 4.375 -12.445 -7.742 1.00 87.19 81 PRO A C 1
ATOM 653 O O . PRO A 1 81 ? 3.624 -11.971 -6.886 1.00 87.19 81 PRO A O 1
ATOM 656 N N . LYS A 1 82 ? 4.872 -13.682 -7.643 1.00 87.44 82 LYS A N 1
ATOM 657 C CA . LYS A 1 82 ? 4.674 -14.482 -6.430 1.00 87.44 82 LYS A CA 1
ATOM 658 C C . LYS A 1 82 ? 5.323 -13.746 -5.256 1.00 87.44 82 LYS A C 1
ATOM 660 O O . LYS A 1 82 ? 6.467 -13.307 -5.364 1.00 87.44 82 LYS A O 1
ATOM 665 N N . GLY A 1 83 ? 4.582 -13.602 -4.159 1.00 83.50 83 GLY A N 1
ATOM 666 C CA . GLY A 1 83 ? 5.132 -13.076 -2.913 1.00 83.50 83 GLY A CA 1
ATOM 667 C C . GLY A 1 83 ? 6.273 -13.959 -2.407 1.00 83.50 83 GLY A C 1
ATOM 668 O O . GLY A 1 83 ? 6.352 -15.144 -2.743 1.00 83.50 83 GLY A O 1
ATOM 669 N N . THR A 1 84 ? 7.161 -13.382 -1.604 1.00 88.12 84 THR A N 1
ATOM 670 C CA . THR A 1 84 ? 8.207 -14.151 -0.928 1.00 88.12 84 THR A CA 1
ATOM 671 C C . THR A 1 84 ? 7.579 -15.167 0.025 1.00 88.12 84 THR A C 1
ATOM 673 O O . THR A 1 84 ? 6.541 -14.913 0.643 1.00 88.12 84 THR A O 1
ATOM 676 N N . ALA A 1 85 ? 8.200 -16.344 0.138 1.00 86.38 85 ALA A N 1
ATOM 677 C CA . ALA A 1 85 ? 7.792 -17.323 1.133 1.00 86.38 85 ALA A CA 1
ATOM 678 C C . ALA A 1 85 ? 8.025 -16.725 2.528 1.00 86.38 85 ALA A C 1
ATOM 680 O O . ALA A 1 85 ? 9.142 -16.344 2.874 1.00 86.38 85 ALA A O 1
ATOM 681 N N . MET A 1 86 ? 6.959 -16.612 3.316 1.00 87.88 86 MET A N 1
ATOM 682 C CA . MET A 1 86 ? 7.004 -16.062 4.668 1.00 87.88 86 MET A CA 1
ATOM 683 C C . MET A 1 86 ? 6.750 -17.176 5.677 1.00 87.88 86 MET A C 1
ATOM 685 O O . MET A 1 86 ? 5.861 -18.007 5.486 1.00 87.88 86 MET A O 1
ATOM 689 N N . ASN A 1 87 ? 7.503 -17.179 6.778 1.00 94.62 87 ASN A N 1
ATOM 690 C CA . ASN A 1 87 ? 7.230 -18.087 7.887 1.00 94.62 87 ASN A CA 1
ATOM 691 C C 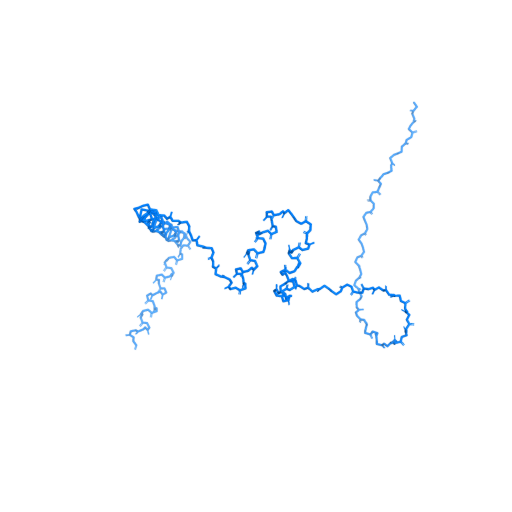. ASN A 1 87 ? 5.840 -17.785 8.471 1.00 94.62 87 ASN A C 1
ATOM 693 O O . ASN A 1 87 ? 5.524 -16.632 8.773 1.00 94.62 87 ASN A O 1
ATOM 697 N N . TYR A 1 88 ? 5.026 -18.823 8.666 1.00 94.25 88 TYR A N 1
ATOM 698 C CA . TYR A 1 88 ? 3.651 -18.670 9.138 1.00 94.25 88 TYR A CA 1
ATOM 699 C C . TYR A 1 88 ? 3.549 -17.977 10.505 1.00 94.25 88 TYR A C 1
ATOM 701 O O . TYR A 1 88 ? 2.662 -17.147 10.703 1.00 94.25 88 TYR A O 1
ATOM 709 N N . ARG A 1 89 ? 4.467 -18.264 11.439 1.00 94.81 89 ARG A N 1
ATOM 710 C CA . ARG A 1 89 ? 4.475 -17.612 12.759 1.00 94.81 89 ARG A CA 1
ATOM 711 C C . ARG A 1 89 ? 4.672 -16.105 12.610 1.00 94.81 89 ARG A C 1
ATOM 713 O O . ARG A 1 89 ? 3.860 -15.333 13.113 1.00 94.81 89 ARG A O 1
ATOM 720 N N . LEU A 1 90 ? 5.670 -15.705 11.819 1.00 94.50 90 LEU A N 1
ATOM 721 C CA . LEU A 1 90 ? 5.945 -14.296 11.532 1.00 94.50 90 LEU A CA 1
ATOM 722 C C . LEU A 1 90 ? 4.761 -13.619 10.831 1.00 94.50 90 LEU A C 1
ATOM 724 O O . LEU A 1 90 ? 4.372 -12.525 11.226 1.00 94.50 90 LEU A O 1
ATOM 728 N N . LEU A 1 91 ? 4.135 -14.285 9.855 1.00 93.31 91 LEU A N 1
ATOM 729 C CA . LEU A 1 91 ? 2.945 -13.776 9.164 1.00 93.31 91 LEU A CA 1
ATOM 730 C C . LEU A 1 91 ? 1.777 -13.513 10.129 1.00 93.31 91 LEU A C 1
ATOM 732 O O . LEU A 1 91 ? 1.045 -12.533 9.995 1.00 93.31 91 LEU A O 1
ATOM 736 N N . MET A 1 92 ? 1.565 -14.400 11.099 1.00 96.25 92 MET A N 1
ATOM 737 C CA . MET A 1 92 ? 0.486 -14.230 12.072 1.00 96.25 92 MET A CA 1
ATOM 738 C C . MET A 1 92 ? 0.794 -13.120 13.076 1.00 96.25 92 MET A C 1
ATOM 740 O O . MET A 1 92 ? -0.105 -12.360 13.446 1.00 96.25 92 MET A O 1
ATOM 744 N N . GLU A 1 93 ? 2.054 -12.975 13.474 1.00 94.75 93 GLU A N 1
ATOM 745 C CA . GLU A 1 93 ? 2.505 -11.883 14.333 1.00 94.75 93 GLU A CA 1
ATOM 746 C C . GLU A 1 93 ? 2.401 -10.516 13.654 1.00 94.75 93 GLU A C 1
ATOM 748 O O . GLU A 1 93 ? 1.953 -9.559 14.290 1.00 94.75 93 GLU A O 1
ATOM 753 N N . THR A 1 94 ? 2.772 -10.400 12.375 1.00 93.44 94 THR A N 1
ATOM 754 C CA . THR A 1 94 ? 2.618 -9.147 11.617 1.00 93.44 94 THR A CA 1
ATOM 755 C C . THR A 1 94 ? 1.147 -8.788 11.471 1.00 93.44 94 THR A C 1
ATOM 757 O O . THR A 1 94 ? 0.752 -7.698 11.872 1.00 93.44 94 THR A O 1
ATOM 760 N N . ARG A 1 95 ? 0.292 -9.738 11.071 1.00 93.56 95 ARG A N 1
ATOM 761 C CA . ARG A 1 95 ? -1.167 -9.528 10.999 1.00 93.56 95 ARG A CA 1
ATOM 762 C C . ARG A 1 95 ? -1.794 -9.144 12.337 1.00 93.56 95 ARG A C 1
ATOM 764 O O . ARG A 1 95 ? -2.820 -8.462 12.370 1.00 93.56 95 ARG A O 1
ATOM 771 N N . LYS A 1 96 ? -1.258 -9.640 13.456 1.00 94.56 96 LYS A N 1
ATOM 772 C CA . LYS A 1 96 ? -1.720 -9.255 14.796 1.00 94.56 96 LYS A CA 1
ATOM 773 C C . LYS A 1 96 ? -1.303 -7.818 15.111 1.00 94.56 96 LYS A C 1
ATOM 775 O O . LYS A 1 96 ? -2.144 -7.053 15.575 1.00 94.56 96 LYS A O 1
ATOM 780 N N . ARG A 1 97 ? -0.051 -7.447 14.823 1.00 92.44 97 ARG A N 1
ATOM 781 C CA . ARG A 1 97 ? 0.467 -6.080 14.997 1.00 92.44 97 ARG A CA 1
ATOM 782 C C . ARG A 1 97 ? -0.280 -5.069 14.130 1.00 92.44 97 ARG A C 1
ATOM 784 O O . ARG A 1 97 ? -0.755 -4.075 14.658 1.00 92.44 97 ARG A O 1
ATOM 791 N N . GLU A 1 98 ? -0.485 -5.361 12.851 1.00 91.00 98 GLU A N 1
ATOM 792 C CA . GLU A 1 98 ? -1.237 -4.505 11.922 1.00 91.00 98 GLU A CA 1
ATOM 793 C C . GLU A 1 98 ? -2.667 -4.245 12.405 1.00 91.00 98 GLU A C 1
ATOM 795 O O . GLU A 1 98 ? -3.121 -3.104 12.412 1.00 91.00 98 GLU A O 1
ATOM 800 N N . ARG A 1 99 ? -3.369 -5.281 12.888 1.00 89.44 99 ARG A N 1
ATOM 801 C CA . ARG A 1 99 ? -4.710 -5.119 13.472 1.00 89.44 99 ARG A CA 1
ATOM 802 C C . ARG A 1 99 ? -4.711 -4.240 14.719 1.00 89.44 99 ARG A C 1
ATOM 804 O O . ARG A 1 99 ? -5.638 -3.453 14.898 1.00 89.44 99 ARG A O 1
ATOM 811 N N . GLN A 1 100 ? -3.706 -4.378 15.582 1.00 87.25 100 GLN A N 1
ATOM 812 C CA . GLN A 1 100 ? -3.584 -3.529 16.769 1.00 87.25 100 GLN A CA 1
ATOM 813 C C . GLN A 1 100 ? -3.282 -2.081 16.384 1.00 87.25 100 GLN A C 1
ATOM 815 O O . GLN A 1 100 ? -3.959 -1.188 16.884 1.00 87.25 100 GLN A O 1
ATOM 820 N N . ASN A 1 101 ? -2.369 -1.861 15.437 1.00 85.69 101 ASN A N 1
ATOM 821 C CA . ASN A 1 101 ? -2.029 -0.532 14.933 1.00 85.69 101 ASN A CA 1
ATOM 822 C C . ASN A 1 101 ? -3.246 0.153 14.292 1.00 85.69 101 ASN A C 1
ATOM 824 O O . ASN A 1 101 ? -3.579 1.281 14.638 1.00 85.69 101 ASN A O 1
ATOM 828 N N . ALA A 1 102 ? -4.003 -0.559 13.453 1.00 82.06 102 ALA A N 1
ATOM 829 C CA . ALA A 1 102 ? -5.229 -0.024 12.861 1.00 82.06 102 ALA A CA 1
ATOM 830 C C . ALA A 1 102 ? -6.282 0.344 13.923 1.00 82.06 102 ALA A C 1
ATOM 832 O O . ALA A 1 102 ? -6.985 1.349 13.803 1.00 82.06 102 ALA A O 1
ATOM 833 N N . LEU A 1 103 ? -6.393 -0.451 14.993 1.00 78.25 103 LEU A N 1
ATOM 834 C CA . LEU A 1 103 ? -7.300 -0.157 16.099 1.00 78.25 103 LEU A CA 1
ATOM 835 C C . LEU A 1 103 ? -6.836 1.058 16.913 1.00 78.25 103 LEU A C 1
ATOM 837 O O . LEU A 1 103 ? -7.673 1.866 17.325 1.00 78.25 103 LEU A O 1
ATOM 841 N N . THR A 1 104 ? -5.532 1.194 17.165 1.00 71.81 104 THR A N 1
ATOM 842 C CA . THR A 1 104 ? -4.979 2.370 17.845 1.00 71.81 104 THR A CA 1
ATOM 843 C C . THR A 1 104 ? -5.154 3.619 17.000 1.00 71.81 104 THR A C 1
ATOM 845 O O . THR A 1 104 ? -5.600 4.633 17.530 1.00 71.81 104 THR A O 1
ATOM 848 N N . ASP A 1 105 ? -4.927 3.537 15.692 1.00 68.12 105 ASP A N 1
ATOM 849 C CA . ASP A 1 105 ? -5.096 4.658 14.769 1.00 68.12 105 ASP A CA 1
ATOM 850 C C . ASP A 1 105 ? -6.559 5.089 14.703 1.00 68.12 105 ASP A C 1
ATOM 852 O O . ASP A 1 105 ? -6.862 6.265 14.902 1.00 68.12 105 ASP A O 1
ATOM 856 N N . TYR A 1 106 ? -7.497 4.143 14.582 1.00 69.31 106 TYR A N 1
ATOM 857 C CA . TYR A 1 106 ? -8.927 4.447 14.633 1.00 69.31 106 TYR A CA 1
ATOM 858 C C . TYR A 1 106 ? -9.340 5.095 15.962 1.00 69.31 106 TYR A C 1
ATOM 860 O O . TYR A 1 106 ? -10.110 6.057 15.973 1.00 69.31 106 TYR A O 1
ATOM 868 N N . LYS A 1 107 ? -8.834 4.602 17.101 1.00 70.69 107 LYS A N 1
ATOM 869 C CA . LYS A 1 107 ? -9.107 5.205 18.417 1.00 70.69 107 LYS A CA 1
ATOM 870 C C . LYS A 1 107 ? -8.526 6.614 18.519 1.00 70.69 107 LYS A C 1
ATOM 872 O O . LYS A 1 107 ? -9.223 7.509 18.995 1.00 70.69 107 LYS A O 1
ATOM 877 N N . ASN A 1 108 ? -7.306 6.821 18.033 1.00 73.75 108 ASN A N 1
ATOM 878 C CA . ASN A 1 108 ? -6.621 8.109 18.044 1.00 73.75 108 ASN A CA 1
ATOM 879 C C . ASN A 1 108 ? -7.325 9.120 17.131 1.00 73.75 108 ASN A C 1
ATOM 881 O O . ASN A 1 108 ? -7.578 10.251 17.542 1.00 73.75 108 ASN A O 1
ATOM 885 N N . GLU A 1 109 ? -7.719 8.721 15.924 1.00 76.12 109 GLU A N 1
ATOM 886 C CA . GLU A 1 109 ? -8.488 9.559 15.004 1.00 76.12 109 GLU A CA 1
ATOM 887 C C . GLU A 1 109 ? -9.888 9.864 15.530 1.00 76.12 109 GLU A C 1
ATOM 889 O O . GLU A 1 109 ? -10.336 11.011 15.479 1.00 76.12 109 GLU A O 1
ATOM 894 N N . ARG A 1 110 ? -10.586 8.864 16.080 1.00 72.75 110 ARG A N 1
ATOM 895 C CA . ARG A 1 110 ? -11.901 9.060 16.698 1.00 72.75 110 ARG A CA 1
ATOM 896 C C . ARG A 1 110 ? -11.800 10.010 17.881 1.00 72.75 110 ARG A C 1
ATOM 898 O O . ARG A 1 110 ? -12.637 10.901 18.003 1.00 72.75 110 ARG A O 1
ATOM 905 N N . PHE A 1 111 ? -10.773 9.866 18.717 1.00 70.94 111 PHE A N 1
ATOM 906 C CA . PHE A 1 111 ? -10.519 10.783 19.819 1.00 70.94 111 PHE A CA 1
ATOM 907 C C . PHE A 1 111 ? -10.300 12.204 19.296 1.00 70.94 111 PHE A C 1
ATOM 909 O O . PHE A 1 111 ? -11.085 13.075 19.659 1.00 70.94 111 PHE A O 1
ATOM 916 N N . LYS A 1 112 ? -9.363 12.409 18.356 1.00 77.56 112 LYS A N 1
ATOM 917 C CA . LYS A 1 112 ? -9.088 13.708 17.710 1.00 77.56 112 LYS A CA 1
ATOM 918 C C . LYS A 1 112 ? -10.344 14.346 17.108 1.00 77.56 112 LYS A C 1
ATOM 920 O O . LYS A 1 112 ? -10.604 15.524 17.327 1.00 77.56 112 LYS A O 1
ATOM 925 N N . ARG A 1 113 ? -11.168 13.574 16.390 1.00 77.44 113 ARG A N 1
ATOM 926 C CA . ARG A 1 113 ? -12.440 14.067 15.834 1.00 77.44 113 ARG A CA 1
ATOM 927 C C . ARG A 1 113 ? -13.402 14.486 16.940 1.00 77.44 113 ARG A C 1
ATOM 929 O O . ARG A 1 113 ? -13.954 15.578 16.886 1.00 77.44 113 ARG A O 1
ATOM 936 N N . THR A 1 114 ? -13.580 13.660 17.971 1.00 74.06 114 THR A N 1
ATOM 937 C CA . THR A 1 114 ? -14.518 13.965 19.064 1.00 74.06 114 THR A CA 1
ATOM 938 C C . THR A 1 114 ? -14.057 15.100 19.981 1.00 74.06 114 THR A C 1
ATOM 940 O O . THR A 1 114 ? -14.905 15.790 20.550 1.00 74.06 114 THR A O 1
ATOM 943 N N . 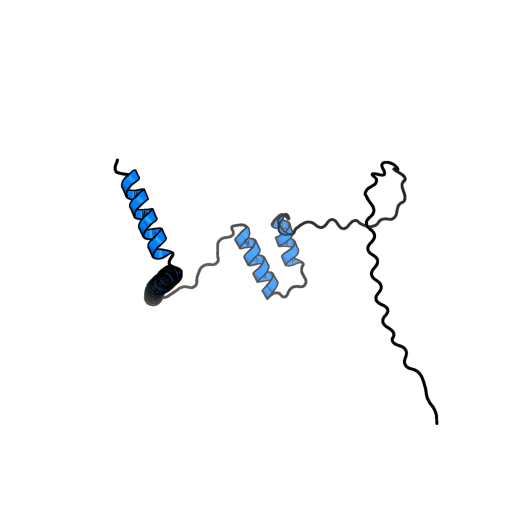THR A 1 115 ? -12.748 15.304 20.155 1.00 78.75 115 THR A N 1
ATOM 944 C CA . THR A 1 115 ? -12.197 16.436 20.912 1.00 78.75 115 THR A CA 1
ATOM 945 C C . THR A 1 115 ? -12.326 17.729 20.116 1.00 78.75 115 THR A C 1
ATOM 947 O O . THR A 1 115 ? -12.874 18.695 20.645 1.00 78.75 115 THR A O 1
ATOM 950 N N . LEU A 1 116 ? -11.959 17.726 18.829 1.00 78.12 116 LEU A N 1
ATOM 951 C CA . LEU A 1 116 ? -12.149 18.874 17.935 1.00 78.12 116 LEU A CA 1
ATOM 952 C C . LEU A 1 116 ? -13.629 19.258 17.798 1.00 78.12 116 LEU A C 1
ATOM 954 O O . LEU A 1 116 ? -13.985 20.428 17.905 1.00 78.12 116 LEU A O 1
ATOM 958 N N . GLU A 1 117 ? -14.531 18.289 17.628 1.00 78.69 117 GLU A N 1
ATOM 959 C CA . GLU A 1 117 ? -15.974 18.556 17.564 1.00 78.69 117 GLU A CA 1
ATOM 960 C C . GLU A 1 117 ? -16.535 19.165 18.854 1.00 78.69 117 GLU A C 1
ATOM 962 O O . GLU A 1 117 ? -17.513 19.921 18.799 1.00 78.69 117 GLU A O 1
ATOM 967 N N . ARG A 1 118 ? -15.948 18.833 20.010 1.00 80.75 118 ARG A N 1
ATOM 968 C CA . ARG A 1 118 ? -16.307 19.429 21.302 1.00 80.75 118 ARG A CA 1
ATOM 969 C C . ARG A 1 118 ? -15.803 20.859 21.422 1.00 80.75 118 ARG A C 1
ATOM 971 O O . ARG A 1 118 ? -16.605 21.721 21.764 1.00 80.75 118 ARG A O 1
ATOM 978 N N . GLN A 1 119 ? -14.537 21.109 21.092 1.00 81.75 119 GLN A N 1
ATOM 979 C CA . GLN A 1 119 ? -13.951 22.455 21.105 1.00 81.75 119 GLN A CA 1
ATOM 980 C C . GLN A 1 119 ? -14.694 23.404 20.156 1.00 81.75 119 GLN A C 1
ATOM 982 O O . GLN A 1 119 ? -15.003 24.531 20.518 1.00 81.75 119 GLN A O 1
ATOM 987 N N . LEU A 1 120 ? -15.080 22.921 18.972 1.00 84.25 120 LEU A N 1
ATOM 988 C CA . LEU A 1 120 ? -15.845 23.696 17.990 1.00 84.25 120 LEU A CA 1
ATOM 989 C C . LEU A 1 120 ? -17.352 23.799 18.314 1.00 84.25 120 LEU A C 1
ATOM 991 O O . LEU A 1 120 ? -18.123 24.308 17.498 1.00 84.25 120 LEU A O 1
ATOM 995 N N . GLY A 1 121 ? -17.825 23.235 19.433 1.00 81.31 121 GLY A N 1
ATOM 996 C CA . GLY A 1 121 ? -19.243 23.225 19.826 1.00 81.31 121 GLY A CA 1
ATOM 997 C C . GLY A 1 121 ? -20.181 22.436 18.893 1.00 81.31 121 GLY A C 1
ATOM 998 O O . GLY A 1 121 ? -21.397 22.383 19.108 1.00 81.31 121 GLY A O 1
ATOM 999 N N . LYS A 1 122 ? -19.643 21.781 17.855 1.00 84.25 122 LYS A N 1
ATOM 1000 C CA . LYS A 1 122 ? -20.398 20.998 16.859 1.00 84.25 122 LYS A CA 1
ATOM 1001 C C . LYS A 1 122 ? -21.035 19.755 17.479 1.00 84.25 122 LYS A C 1
ATOM 1003 O O . LYS A 1 122 ? -22.133 19.366 17.082 1.00 84.25 122 LYS A O 1
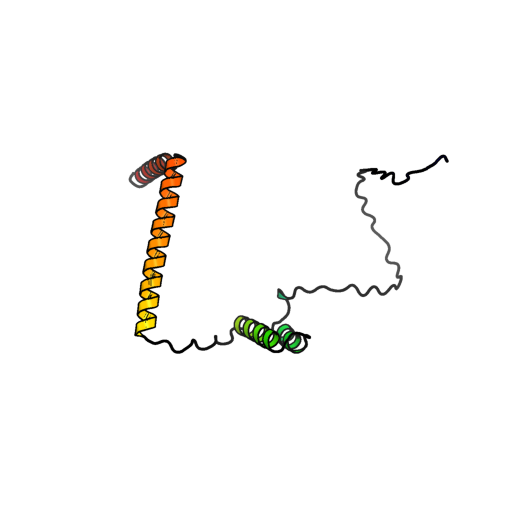ATOM 1008 N N . HIS A 1 123 ? -20.408 19.189 18.510 1.00 82.56 123 HIS A N 1
ATOM 1009 C CA . HIS A 1 123 ? -20.914 18.018 19.226 1.00 82.56 123 HIS A CA 1
ATOM 1010 C C . HIS A 1 123 ? -22.332 18.231 19.797 1.00 82.56 123 HIS A C 1
ATOM 1012 O O . HIS A 1 123 ? -23.218 17.391 19.618 1.00 82.56 123 HIS A O 1
ATOM 1018 N N . ALA A 1 124 ? -22.591 19.377 20.440 1.00 82.62 124 ALA A N 1
ATOM 1019 C CA . ALA A 1 124 ? -23.908 19.688 21.005 1.00 82.62 124 ALA A CA 1
ATOM 1020 C C . ALA A 1 124 ? -24.980 19.857 19.912 1.00 82.62 124 ALA A C 1
ATOM 1022 O O . ALA A 1 124 ? -26.092 19.329 20.035 1.00 82.62 124 ALA A O 1
ATOM 1023 N N . LYS A 1 125 ? -24.624 20.527 18.805 1.00 84.88 125 LYS A N 1
ATOM 1024 C CA . LYS A 1 125 ? -25.499 20.721 17.637 1.00 84.88 125 LYS A CA 1
ATOM 1025 C C . LYS A 1 125 ? -25.869 19.382 16.986 1.00 84.88 125 LYS A C 1
ATOM 1027 O O .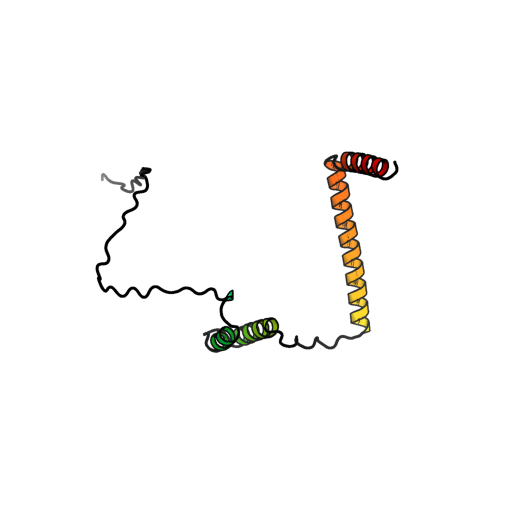 LYS A 1 125 ? -27.053 19.108 16.780 1.00 84.88 125 LYS A O 1
ATOM 1032 N N . ASN A 1 126 ? -24.886 18.511 16.758 1.00 86.38 126 ASN A N 1
ATOM 1033 C CA . ASN A 1 126 ? -25.098 17.178 16.189 1.00 86.38 126 ASN A CA 1
ATOM 1034 C C . ASN A 1 126 ? -25.966 16.298 17.100 1.00 86.38 126 ASN A C 1
ATOM 1036 O O . ASN A 1 126 ? -26.901 15.654 16.619 1.00 86.38 126 ASN A O 1
ATOM 1040 N N . LYS A 1 127 ? -25.745 16.330 18.423 1.00 86.81 127 LYS A N 1
ATOM 1041 C CA . LYS A 1 127 ? -26.573 15.599 19.402 1.00 86.81 127 LYS A CA 1
ATOM 1042 C C . LYS A 1 127 ? -28.039 16.043 19.358 1.00 86.81 127 LYS A C 1
ATOM 1044 O O . LYS A 1 127 ? -28.939 15.200 19.361 1.00 86.81 127 LYS A O 1
ATOM 1049 N N . ARG A 1 128 ? -28.294 17.354 19.278 1.00 87.69 128 ARG A N 1
ATOM 1050 C CA . ARG A 1 128 ? -29.653 17.907 19.150 1.00 87.69 128 ARG A CA 1
ATOM 1051 C C . ARG A 1 128 ? -30.313 17.486 17.835 1.00 87.69 128 ARG A C 1
ATOM 1053 O O . ARG A 1 128 ? -31.466 17.062 17.856 1.00 87.69 128 ARG A O 1
ATOM 1060 N N . ARG A 1 129 ? -29.586 17.549 16.712 1.00 88.12 129 ARG A N 1
ATOM 1061 C CA . ARG A 1 129 ? -30.087 17.130 15.390 1.00 88.12 129 ARG A CA 1
ATOM 1062 C C . ARG A 1 129 ? -30.458 15.645 15.369 1.00 88.12 129 ARG A C 1
ATOM 1064 O O . ARG A 1 129 ? -31.546 15.302 14.919 1.00 88.12 129 ARG A O 1
ATOM 1071 N N . ARG A 1 130 ? -29.614 14.780 15.943 1.00 87.69 130 ARG A N 1
ATOM 1072 C CA . ARG A 1 130 ? -29.869 13.331 16.035 1.00 87.69 130 ARG A CA 1
ATOM 1073 C C . ARG A 1 130 ? -31.124 13.013 16.851 1.00 87.69 130 ARG A C 1
ATOM 1075 O O . ARG A 1 130 ? -31.936 12.199 16.432 1.00 87.69 130 ARG A O 1
ATOM 1082 N N . ARG A 1 131 ? -31.321 13.703 17.983 1.00 85.88 131 ARG A N 1
ATOM 1083 C CA . ARG A 1 131 ? -32.537 13.577 18.808 1.00 85.88 131 ARG A CA 1
ATOM 1084 C C . ARG A 1 131 ? -33.807 13.981 18.060 1.00 85.88 131 ARG A C 1
ATOM 1086 O O . ARG A 1 131 ? -34.825 13.329 18.243 1.00 85.88 131 ARG A O 1
ATOM 1093 N N . LYS A 1 132 ? -33.758 15.035 17.239 1.00 86.50 132 LYS A N 1
ATOM 1094 C CA . LYS A 1 132 ? -34.901 15.437 16.404 1.00 86.50 132 LYS A CA 1
ATOM 1095 C C . LYS A 1 132 ? -35.205 14.390 15.330 1.00 86.50 132 LYS A C 1
ATOM 1097 O O . LYS A 1 132 ? -36.350 13.982 15.213 1.00 86.50 132 LYS A O 1
ATOM 1102 N N . ALA A 1 133 ? -34.186 13.900 14.622 1.00 87.25 133 ALA A N 1
ATOM 1103 C CA . ALA A 1 133 ? -34.361 12.871 13.595 1.00 87.25 133 ALA A CA 1
ATOM 1104 C C . ALA A 1 133 ? -35.004 11.586 14.152 1.00 87.25 133 ALA A C 1
ATOM 1106 O O . ALA A 1 133 ? -35.938 11.064 13.563 1.00 87.25 133 ALA A O 1
ATOM 1107 N N . LEU A 1 134 ? -34.576 11.130 15.335 1.00 82.19 134 LEU A N 1
ATOM 1108 C CA . LEU A 1 134 ? -35.155 9.950 15.991 1.00 82.19 134 LEU A CA 1
ATOM 1109 C C . LEU A 1 134 ? -36.620 10.129 16.415 1.00 82.19 134 LEU A C 1
ATOM 1111 O O . LEU A 1 134 ? -37.331 9.140 16.538 1.00 82.19 134 LEU A O 1
ATOM 1115 N N . ARG A 1 135 ? -37.072 11.366 16.655 1.00 79.44 135 ARG A N 1
ATOM 1116 C CA . ARG A 1 135 ? -38.481 11.654 16.967 1.00 79.44 135 ARG A CA 1
ATOM 1117 C C . ARG A 1 135 ? -39.363 11.583 15.723 1.00 79.44 135 ARG A C 1
ATOM 1119 O O . ARG A 1 135 ? -40.472 11.091 15.823 1.00 79.44 135 ARG A O 1
ATOM 1126 N N . HIS A 1 136 ? -38.847 12.008 14.571 1.00 74.25 136 HIS A N 1
ATOM 1127 C CA . HIS A 1 136 ? -39.561 11.938 13.290 1.00 74.25 136 HIS A CA 1
ATOM 1128 C C . HIS A 1 136 ? -39.661 10.525 12.702 1.00 74.25 136 HIS A C 1
ATOM 1130 O O . HIS A 1 136 ? -40.436 10.316 11.787 1.00 74.25 136 HIS A O 1
ATOM 1136 N N . ILE A 1 137 ? -38.875 9.566 13.197 1.00 72.75 137 ILE A N 1
ATOM 1137 C CA . ILE A 1 137 ? -38.926 8.162 12.752 1.00 72.75 137 ILE A CA 1
ATOM 1138 C C . ILE A 1 137 ? -39.960 7.354 13.561 1.00 72.75 137 ILE A C 1
ATOM 1140 O O . ILE A 1 137 ? -40.306 6.240 13.188 1.00 72.75 137 ILE A O 1
ATOM 1144 N N . LYS A 1 138 ? -40.423 7.885 14.701 1.00 59.78 138 LYS A N 1
ATOM 1145 C CA . LYS A 1 138 ? -41.227 7.151 15.689 1.00 59.78 138 LYS A CA 1
ATOM 1146 C C . LYS A 1 138 ? -42.677 7.637 15.818 1.00 59.78 138 LYS A C 1
ATOM 1148 O O . LYS A 1 138 ? -43.345 7.217 16.758 1.00 59.78 138 LYS A O 1
ATOM 1153 N N . GLY A 1 139 ? -43.126 8.522 14.933 1.00 52.78 139 GLY A N 1
ATOM 1154 C CA . GLY A 1 139 ? -44.513 8.976 14.804 1.00 52.78 139 GLY A CA 1
ATOM 1155 C C . GLY A 1 139 ? -44.927 8.890 13.350 1.00 52.78 139 GLY A C 1
ATOM 1156 O O . GLY A 1 139 ? -46.131 8.672 13.123 1.00 52.78 139 GLY A O 1
#

Organism: Taenia asiatica (NCBI:txid60517)

Secondary structure (DSSP, 8-state):
------------------------------------------TTTS-HHHHHHHHHHS---HHHHHHHHHHHHHHTTPPPPPPPP--HHHHHHHHHHHHHHHHHHHHHHHHHHHHHHHHTTHHHHHHHHHHHHHHHT--